Protein AF-A0A1M6I0B9-F1 (afdb_monomer_lite)

Structure (mmCIF, N/CA/C/O backbone):
data_AF-A0A1M6I0B9-F1
#
_entry.id   AF-A0A1M6I0B9-F1
#
loop_
_atom_site.group_PDB
_atom_site.id
_atom_site.type_symbol
_atom_site.label_atom_id
_atom_site.label_alt_id
_atom_site.label_comp_id
_atom_site.label_asym_id
_atom_site.label_entity_id
_atom_site.label_seq_id
_atom_site.pdbx_PDB_ins_code
_atom_site.Cartn_x
_atom_site.Cartn_y
_atom_site.Cartn_z
_atom_site.occupancy
_atom_site.B_iso_or_equiv
_atom_site.auth_seq_id
_atom_site.auth_comp_id
_atom_site.auth_asym_id
_atom_site.auth_atom_id
_atom_site.pdbx_PDB_model_num
ATOM 1 N N . MET A 1 1 ? -16.017 6.905 17.609 1.00 72.19 1 MET A N 1
ATOM 2 C CA . MET A 1 1 ? -16.648 6.851 16.267 1.00 72.19 1 MET A CA 1
ATOM 3 C C . MET A 1 1 ? -17.409 5.534 16.148 1.00 72.19 1 MET A C 1
ATOM 5 O O . MET A 1 1 ? -17.186 4.647 16.949 1.00 72.19 1 MET A O 1
ATOM 9 N N . LYS A 1 2 ? -18.329 5.360 15.192 1.00 88.56 2 LYS A N 1
ATOM 10 C CA . LYS A 1 2 ? -18.894 4.017 14.950 1.00 88.56 2 LYS A CA 1
ATOM 11 C C . LYS A 1 2 ? -17.816 3.148 14.287 1.00 88.56 2 LYS A C 1
ATOM 13 O O . LYS A 1 2 ? -17.145 3.653 13.388 1.00 88.56 2 LYS A O 1
ATOM 18 N N . LYS A 1 3 ? -17.691 1.863 14.651 1.00 87.88 3 LYS A N 1
ATOM 19 C CA . LYS A 1 3 ? -16.714 0.918 14.054 1.00 87.88 3 LYS A CA 1
ATOM 20 C C . LYS A 1 3 ? -16.732 0.955 12.514 1.00 87.88 3 LYS A C 1
ATOM 22 O O . LYS A 1 3 ? -15.687 1.029 11.881 1.00 87.88 3 LYS A O 1
ATOM 27 N N . ARG A 1 4 ? -17.927 1.073 11.916 1.00 90.44 4 ARG A N 1
ATOM 28 C CA . ARG A 1 4 ? -18.126 1.252 10.464 1.00 90.44 4 ARG A CA 1
ATOM 29 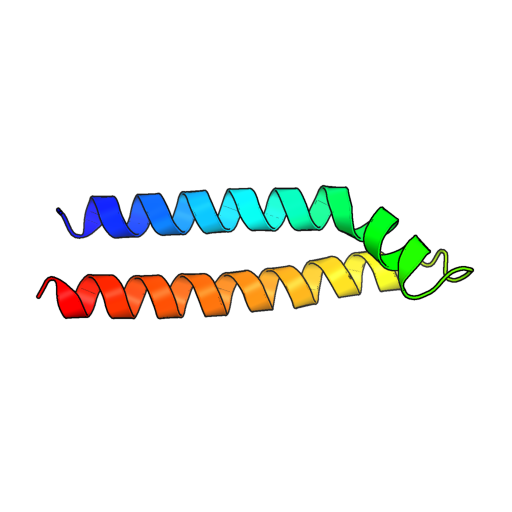C C . ARG A 1 4 ? -17.395 2.469 9.874 1.00 90.44 4 ARG A C 1
ATOM 31 O O . ARG A 1 4 ? -16.862 2.370 8.777 1.00 90.44 4 ARG A O 1
ATOM 38 N N . LYS A 1 5 ? -17.346 3.606 10.581 1.00 93.31 5 LYS A N 1
ATOM 39 C CA . LYS A 1 5 ? -16.623 4.806 10.116 1.00 93.31 5 LYS A CA 1
ATOM 40 C C . LYS A 1 5 ? -15.109 4.584 10.104 1.00 93.31 5 LYS A C 1
ATOM 42 O O . LYS A 1 5 ? -14.462 5.021 9.165 1.00 93.31 5 LYS A O 1
ATOM 47 N N . ILE A 1 6 ? -14.560 3.883 11.101 1.00 93.25 6 ILE A N 1
ATOM 48 C CA . ILE A 1 6 ? -13.124 3.554 11.146 1.00 93.25 6 ILE A CA 1
ATOM 49 C C . ILE A 1 6 ? -12.739 2.722 9.925 1.00 93.25 6 ILE A C 1
ATOM 51 O O . ILE A 1 6 ? -11.765 3.049 9.252 1.00 93.25 6 ILE A O 1
ATOM 55 N N . ILE A 1 7 ? -13.523 1.681 9.634 1.00 94.50 7 ILE A N 1
ATOM 56 C CA . ILE A 1 7 ? -13.277 0.785 8.500 1.00 94.50 7 ILE A CA 1
ATOM 57 C C . ILE A 1 7 ? -13.304 1.569 7.184 1.00 94.50 7 ILE A C 1
ATOM 59 O O . ILE A 1 7 ? -12.378 1.446 6.392 1.00 94.50 7 ILE A O 1
ATOM 63 N N . LEU A 1 8 ? -14.312 2.427 6.979 1.00 95.69 8 LEU A N 1
ATOM 64 C CA . LEU A 1 8 ? -14.408 3.254 5.771 1.00 95.69 8 LEU A CA 1
ATOM 65 C C . LEU A 1 8 ? -13.200 4.182 5.601 1.00 95.69 8 LEU A C 1
ATOM 67 O O . LEU A 1 8 ? -12.656 4.259 4.509 1.00 95.69 8 LEU A O 1
ATOM 71 N N . ILE A 1 9 ? -12.744 4.838 6.672 1.00 96.06 9 ILE A N 1
ATOM 72 C CA . ILE A 1 9 ? -11.570 5.722 6.611 1.00 96.06 9 ILE A CA 1
ATOM 73 C C . ILE A 1 9 ? -10.311 4.939 6.217 1.00 96.06 9 ILE A C 1
ATOM 75 O O . ILE A 1 9 ? -9.561 5.393 5.359 1.00 96.06 9 ILE A O 1
ATOM 79 N N . HIS A 1 10 ? -10.087 3.761 6.808 1.00 95.69 10 HIS A N 1
ATOM 80 C CA . HIS A 1 10 ? -8.913 2.940 6.493 1.00 95.69 10 HIS A CA 1
ATOM 81 C C . HIS A 1 10 ? -8.973 2.374 5.073 1.00 95.69 10 HIS A C 1
ATOM 83 O O . HIS A 1 10 ? -7.947 2.327 4.402 1.00 95.69 10 HIS A O 1
ATOM 89 N N . LEU A 1 11 ? -10.164 2.005 4.595 1.00 95.50 11 LEU A N 1
ATOM 90 C CA . LEU A 1 11 ? -10.363 1.559 3.220 1.00 95.50 11 LEU A CA 1
ATOM 91 C C . LEU A 1 11 ? -10.083 2.688 2.222 1.00 95.50 11 LEU A C 1
ATOM 93 O O . LEU A 1 11 ? -9.339 2.487 1.266 1.00 95.50 11 LEU A O 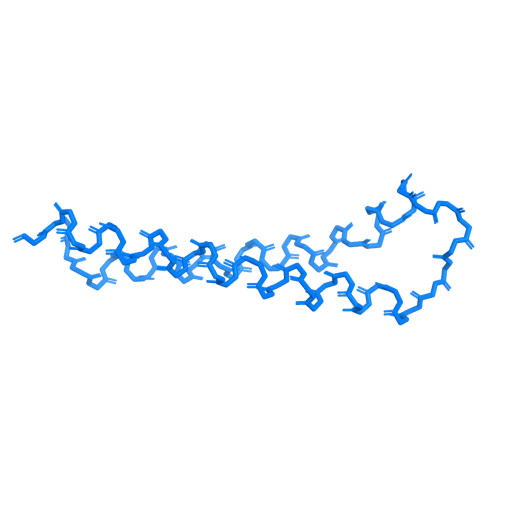1
ATOM 97 N N . THR A 1 12 ? -10.625 3.885 2.457 1.00 97.12 12 THR A N 1
ATOM 98 C CA . THR A 1 12 ? -10.335 5.052 1.615 1.00 97.12 12 THR A CA 1
ATOM 99 C C . THR A 1 12 ? -8.843 5.373 1.629 1.00 97.12 12 THR A C 1
ATOM 101 O O . THR A 1 12 ? -8.265 5.611 0.575 1.00 97.12 12 THR A O 1
ATOM 104 N N . LEU A 1 13 ? -8.193 5.319 2.797 1.00 97.00 13 LEU A N 1
ATOM 105 C CA . LEU A 1 13 ? -6.751 5.534 2.915 1.00 97.00 13 LEU A CA 1
ATOM 106 C C . LEU A 1 13 ? -5.947 4.492 2.124 1.00 97.00 13 LEU A C 1
ATOM 108 O O . LEU A 1 13 ? -5.011 4.862 1.421 1.00 97.00 13 LEU A O 1
ATOM 112 N N . PHE A 1 14 ? -6.327 3.214 2.202 1.00 96.50 14 PHE A N 1
ATOM 113 C CA . PHE A 1 14 ? -5.711 2.138 1.427 1.00 96.50 14 PHE A CA 1
ATOM 114 C C . PHE A 1 14 ? -5.804 2.402 -0.082 1.00 96.50 14 PHE A C 1
ATOM 116 O O . PHE A 1 14 ? -4.793 2.331 -0.783 1.00 96.50 14 PHE A O 1
ATOM 123 N N . ILE A 1 15 ? -6.993 2.764 -0.573 1.00 97.12 15 ILE A N 1
ATOM 124 C CA . ILE A 1 15 ? -7.223 3.064 -1.993 1.00 97.12 15 ILE A CA 1
ATOM 125 C C . ILE A 1 15 ? -6.376 4.265 -2.429 1.00 97.12 15 ILE A C 1
ATOM 127 O O . ILE A 1 15 ? -5.672 4.182 -3.434 1.00 97.12 15 ILE A O 1
ATOM 131 N N . THR A 1 16 ? -6.389 5.354 -1.656 1.00 97.88 16 THR A N 1
ATOM 132 C CA . THR A 1 16 ? -5.616 6.564 -1.966 1.00 97.88 16 THR A CA 1
ATOM 133 C C . THR A 1 16 ? -4.117 6.281 -2.005 1.00 97.88 16 THR A C 1
ATOM 135 O O . THR A 1 16 ? -3.452 6.667 -2.963 1.00 97.88 16 THR A O 1
ATOM 138 N N . LEU A 1 17 ? -3.572 5.579 -1.007 1.00 97.12 17 LEU A N 1
ATOM 139 C CA . LEU A 1 17 ? -2.145 5.243 -0.967 1.00 97.12 17 LEU A CA 1
ATOM 140 C C . LEU A 1 17 ? -1.740 4.315 -2.117 1.00 97.12 17 LEU A C 1
ATOM 142 O O . LEU A 1 17 ? -0.678 4.502 -2.705 1.00 97.12 17 LEU A O 1
ATOM 146 N N . THR A 1 18 ? -2.593 3.357 -2.474 1.00 96.62 18 THR A N 1
ATOM 147 C CA . THR A 1 18 ? -2.340 2.451 -3.603 1.00 96.62 18 THR A CA 1
ATOM 148 C C . THR A 1 18 ? -2.355 3.203 -4.934 1.00 96.62 18 THR A C 1
ATOM 150 O O . THR A 1 18 ? -1.484 2.979 -5.772 1.00 96.62 18 THR A O 1
ATOM 153 N N . ALA A 1 19 ? -3.287 4.142 -5.122 1.00 97.38 19 ALA A N 1
ATOM 154 C CA . ALA A 1 19 ? -3.310 5.000 -6.305 1.00 97.38 19 ALA A CA 1
ATOM 155 C C . ALA A 1 19 ? -2.048 5.874 -6.387 1.00 97.38 19 ALA A C 1
ATOM 157 O O . ALA A 1 19 ? -1.416 5.947 -7.439 1.00 97.38 19 ALA A O 1
ATOM 158 N N . VAL A 1 20 ? -1.633 6.482 -5.270 1.00 97.69 20 VAL A N 1
ATOM 159 C CA . VAL A 1 20 ? -0.383 7.256 -5.203 1.00 97.69 20 VAL A CA 1
ATOM 160 C C . VAL A 1 20 ? 0.815 6.385 -5.565 1.00 97.69 20 VAL A C 1
ATOM 162 O O . VAL A 1 20 ? 1.635 6.806 -6.378 1.00 97.69 20 VAL A O 1
ATOM 165 N N . LEU A 1 21 ? 0.914 5.170 -5.017 1.00 96.19 21 LEU A N 1
ATOM 166 C CA . LEU A 1 21 ? 1.980 4.228 -5.359 1.00 96.19 21 LEU A CA 1
ATOM 167 C C . LEU A 1 21 ? 1.984 3.927 -6.859 1.00 96.19 21 LEU A C 1
ATOM 169 O O . LEU A 1 21 ? 3.032 4.012 -7.482 1.00 96.19 21 LEU A O 1
ATOM 173 N N . PHE A 1 22 ? 0.826 3.638 -7.449 1.00 95.31 22 PHE A N 1
ATOM 174 C CA . PHE A 1 22 ? 0.715 3.316 -8.869 1.00 95.31 22 PHE A CA 1
ATOM 175 C C . PHE A 1 22 ? 1.245 4.443 -9.768 1.00 95.31 22 PHE A C 1
ATOM 177 O O . PHE A 1 22 ? 2.081 4.200 -10.637 1.00 95.31 22 PHE A O 1
ATOM 184 N N . PHE A 1 23 ? 0.815 5.686 -9.524 1.00 95.38 23 PHE A N 1
ATOM 185 C CA . PHE A 1 23 ? 1.252 6.840 -10.319 1.00 95.38 23 PHE A CA 1
ATOM 186 C C . PHE A 1 23 ? 2.691 7.278 -10.024 1.00 95.38 23 PHE A C 1
ATOM 188 O O . PHE A 1 23 ? 3.356 7.828 -10.899 1.00 95.38 23 PHE A O 1
ATOM 195 N N . SER A 1 24 ? 3.188 7.053 -8.806 1.00 95.25 24 SER A N 1
ATOM 196 C CA . SER A 1 24 ? 4.549 7.451 -8.420 1.00 95.25 24 SE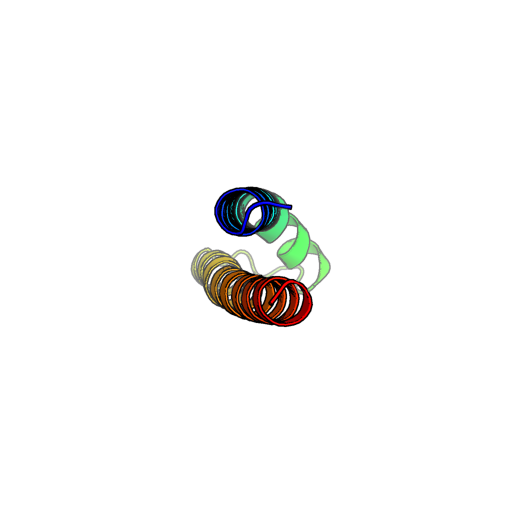R A CA 1
ATOM 197 C C . SER A 1 24 ? 5.602 6.367 -8.651 1.00 95.25 24 SER A C 1
ATOM 199 O O . SER A 1 24 ? 6.783 6.703 -8.690 1.00 95.25 24 SER A O 1
ATOM 201 N N . ALA A 1 25 ? 5.215 5.102 -8.843 1.00 93.69 25 ALA A N 1
ATOM 202 C CA . ALA A 1 25 ? 6.137 3.968 -8.918 1.00 93.69 25 ALA A CA 1
ATOM 203 C C . ALA A 1 25 ? 7.188 4.120 -10.024 1.00 93.69 25 ALA A C 1
ATOM 205 O O . ALA A 1 25 ? 8.359 3.830 -9.795 1.00 93.69 25 ALA A O 1
ATOM 206 N N . GLU A 1 26 ? 6.803 4.612 -11.203 1.00 91.25 26 GLU A N 1
ATOM 207 C CA . GLU A 1 26 ? 7.756 4.809 -12.302 1.00 91.25 26 GLU A CA 1
ATOM 208 C C . GLU A 1 26 ? 8.782 5.898 -11.959 1.00 91.25 26 GLU A C 1
ATOM 210 O O . GLU A 1 26 ? 9.987 5.697 -12.108 1.00 91.25 26 GLU A O 1
ATOM 215 N N . SER A 1 27 ? 8.320 7.036 -11.437 1.00 91.75 27 SER A N 1
ATOM 216 C CA . SER A 1 27 ? 9.194 8.124 -10.987 1.00 91.75 27 SER A CA 1
ATOM 217 C C . SER A 1 27 ? 10.119 7.677 -9.856 1.00 91.75 27 SER A C 1
ATOM 219 O O . SER A 1 27 ? 11.300 8.019 -9.855 1.00 91.75 27 SER A O 1
ATOM 221 N N . LEU A 1 28 ? 9.607 6.876 -8.918 1.00 91.31 28 LEU A N 1
ATOM 222 C CA . LEU A 1 28 ? 10.384 6.327 -7.811 1.00 91.31 28 LEU A CA 1
ATOM 223 C C . LEU A 1 28 ? 11.515 5.426 -8.328 1.00 91.31 28 LEU A C 1
ATOM 225 O O . LEU A 1 28 ? 12.654 5.549 -7.884 1.00 91.31 28 LEU A O 1
ATOM 229 N N . LEU A 1 29 ? 11.223 4.565 -9.307 1.00 91.44 29 LEU A N 1
ATOM 230 C CA . LEU A 1 29 ? 12.220 3.692 -9.927 1.00 91.44 29 LEU A CA 1
ATOM 231 C C . LEU A 1 29 ? 13.268 4.469 -10.717 1.00 91.44 29 LEU A C 1
ATOM 233 O O . LEU A 1 29 ? 14.448 4.150 -10.611 1.00 91.44 29 LEU A O 1
ATOM 237 N N . LYS A 1 30 ? 12.880 5.524 -11.440 1.00 90.12 30 LYS A N 1
ATOM 238 C CA . LYS A 1 30 ? 13.843 6.389 -12.145 1.00 90.12 30 LYS A CA 1
ATOM 239 C C . LYS A 1 30 ? 14.850 7.041 -11.197 1.00 90.12 30 LYS A C 1
ATOM 241 O O . LYS A 1 30 ? 15.991 7.257 -11.592 1.00 90.12 30 LYS A O 1
ATOM 246 N N . ILE A 1 31 ? 14.438 7.342 -9.965 1.00 89.50 31 ILE A N 1
ATOM 247 C CA . ILE A 1 31 ? 15.303 7.942 -8.942 1.00 89.50 31 ILE A CA 1
ATOM 248 C C . ILE A 1 31 ? 16.170 6.880 -8.252 1.00 89.50 31 ILE A C 1
ATOM 250 O O . ILE A 1 31 ? 17.359 7.107 -8.044 1.00 89.50 31 ILE A O 1
ATOM 254 N N . LEU A 1 32 ? 15.590 5.735 -7.880 1.00 87.19 32 LEU A N 1
ATOM 255 C CA . LEU A 1 32 ? 16.271 4.708 -7.078 1.00 87.19 32 LEU A CA 1
ATOM 256 C C . LEU A 1 32 ? 17.138 3.752 -7.909 1.00 87.19 32 LEU A C 1
ATOM 258 O O . LEU A 1 32 ? 18.141 3.246 -7.412 1.00 87.19 32 LEU A O 1
ATOM 262 N N . ALA A 1 33 ? 16.750 3.496 -9.156 1.00 84.69 33 ALA A N 1
ATOM 263 C CA . ALA A 1 33 ? 17.419 2.587 -10.081 1.00 84.69 33 ALA A CA 1
ATOM 264 C C . ALA A 1 33 ? 17.453 3.190 -11.504 1.00 84.69 33 ALA A C 1
ATOM 266 O O . ALA A 1 33 ? 16.852 2.641 -12.436 1.00 84.69 33 ALA A O 1
ATOM 267 N N . PRO A 1 34 ? 18.136 4.338 -11.696 1.00 80.31 34 PRO A N 1
ATOM 268 C CA . PRO A 1 34 ? 18.228 4.985 -13.000 1.00 80.31 34 PRO A CA 1
ATOM 269 C C . PRO A 1 34 ? 18.833 4.028 -14.037 1.00 80.31 34 PRO A C 1
ATOM 271 O O . PRO A 1 34 ? 19.881 3.429 -13.813 1.00 80.31 34 PRO A O 1
ATOM 274 N N . GLY A 1 35 ? 18.158 3.881 -15.179 1.00 76.88 35 GLY A N 1
ATOM 275 C CA . GLY A 1 35 ? 18.570 2.989 -16.272 1.00 76.88 35 GLY A CA 1
ATOM 276 C C . GLY A 1 35 ? 17.834 1.646 -16.322 1.00 76.88 35 GLY A C 1
ATOM 277 O O . GLY A 1 35 ? 17.809 1.024 -17.382 1.00 76.88 35 GLY A O 1
ATOM 278 N N . PHE A 1 36 ? 17.151 1.236 -15.250 1.00 74.19 36 PHE A N 1
ATOM 279 C CA . PHE A 1 36 ? 16.292 0.049 -15.258 1.00 74.19 36 PHE A CA 1
ATOM 280 C C . PHE A 1 36 ? 14.856 0.417 -15.669 1.00 74.19 36 PHE A C 1
ATOM 282 O O . PHE A 1 36 ? 13.980 0.630 -14.831 1.00 74.19 36 PHE A O 1
ATOM 289 N N . HIS A 1 37 ? 14.604 0.493 -16.979 1.00 67.12 37 HIS A N 1
ATOM 290 C CA . HIS A 1 37 ? 13.247 0.601 -17.533 1.00 67.12 37 HIS A CA 1
ATOM 291 C C . HIS A 1 37 ? 12.665 -0.791 -17.778 1.00 67.12 37 HIS A C 1
ATOM 293 O O . HIS A 1 37 ? 12.537 -1.235 -18.916 1.00 67.12 37 HIS A O 1
ATOM 299 N N . ASP A 1 38 ? 12.335 -1.484 -16.690 1.00 84.06 38 ASP A N 1
ATOM 300 C CA . ASP A 1 38 ? 11.711 -2.800 -16.757 1.00 84.06 38 ASP A CA 1
ATOM 301 C C . ASP A 1 38 ? 10.293 -2.751 -16.176 1.00 84.06 38 ASP A C 1
ATOM 303 O O . ASP A 1 38 ? 10.078 -2.440 -14.999 1.00 84.06 38 ASP A O 1
ATOM 307 N N . VAL A 1 39 ? 9.313 -3.077 -17.020 1.00 88.19 39 VAL A N 1
ATOM 308 C CA . VAL A 1 39 ? 7.894 -3.162 -16.653 1.00 88.19 39 VAL A CA 1
ATOM 309 C C . VAL A 1 39 ? 7.682 -4.188 -15.535 1.00 88.19 39 VAL A C 1
ATOM 311 O O . VAL A 1 39 ? 6.831 -3.980 -14.669 1.00 88.19 39 VAL A O 1
ATOM 314 N N . VAL A 1 40 ? 8.487 -5.255 -15.493 1.00 91.31 40 VAL A N 1
ATOM 315 C CA . VAL A 1 40 ? 8.466 -6.270 -14.431 1.00 91.31 40 VAL A CA 1
ATOM 316 C C . VAL A 1 40 ? 8.873 -5.662 -13.093 1.00 91.31 40 VAL A C 1
ATOM 318 O O . VAL A 1 40 ? 8.245 -5.950 -12.073 1.00 91.31 40 VAL A O 1
ATOM 321 N N . MET A 1 41 ? 9.877 -4.783 -13.076 1.00 90.75 41 MET A N 1
ATOM 322 C CA . MET A 1 41 ? 10.316 -4.109 -11.852 1.00 90.75 41 MET A CA 1
ATOM 323 C C . MET A 1 41 ? 9.272 -3.094 -11.367 1.00 90.75 41 MET A C 1
ATOM 325 O O . MET A 1 41 ? 8.995 -3.026 -10.169 1.00 90.75 41 MET A O 1
ATOM 329 N N . TRP A 1 42 ? 8.635 -2.366 -12.288 1.00 92.62 42 TRP A N 1
ATOM 330 C CA . TRP A 1 42 ? 7.517 -1.466 -11.981 1.00 92.62 42 TRP A CA 1
ATOM 331 C C . TRP A 1 42 ? 6.315 -2.209 -11.387 1.00 92.62 42 TRP A C 1
ATOM 333 O O . TRP A 1 42 ? 5.835 -1.843 -10.311 1.00 92.62 42 TRP A O 1
ATOM 343 N N . LEU A 1 43 ? 5.897 -3.311 -12.014 1.00 94.00 43 LEU A N 1
ATOM 344 C CA . LEU A 1 43 ? 4.848 -4.193 -11.492 1.00 94.00 43 LEU A CA 1
ATOM 345 C C . LEU A 1 43 ? 5.217 -4.777 -10.127 1.00 94.00 43 LEU A C 1
ATOM 347 O O . LEU A 1 43 ? 4.382 -4.790 -9.226 1.00 94.00 43 LEU A O 1
ATOM 351 N N . SER A 1 44 ? 6.464 -5.221 -9.954 1.00 94.19 44 SER A N 1
ATOM 352 C CA . SER A 1 44 ? 6.944 -5.777 -8.685 1.00 94.19 44 SER A CA 1
ATOM 353 C C . SER A 1 44 ? 6.883 -4.739 -7.567 1.00 94.19 44 SER A C 1
ATOM 355 O O . SER A 1 44 ? 6.360 -5.032 -6.492 1.00 94.19 44 SER A O 1
ATOM 357 N N . LEU A 1 45 ? 7.345 -3.509 -7.818 1.00 94.25 45 LEU A N 1
ATOM 358 C CA . LEU A 1 45 ? 7.290 -2.423 -6.838 1.00 94.25 45 LEU A CA 1
ATOM 359 C C . LEU A 1 45 ? 5.848 -2.106 -6.430 1.00 94.25 45 LEU A C 1
ATOM 361 O O . LEU A 1 45 ? 5.558 -1.991 -5.238 1.00 94.25 45 LEU A O 1
ATOM 365 N N . ILE A 1 46 ? 4.942 -1.996 -7.404 1.00 96.06 46 ILE A N 1
ATOM 366 C CA . ILE A 1 46 ? 3.522 -1.752 -7.132 1.00 96.06 46 ILE A CA 1
ATOM 367 C C . ILE A 1 46 ? 2.931 -2.903 -6.322 1.00 96.06 46 ILE A C 1
ATOM 369 O O . ILE A 1 46 ? 2.232 -2.658 -5.343 1.00 96.06 46 ILE A O 1
ATOM 373 N N . PHE A 1 47 ? 3.223 -4.148 -6.693 1.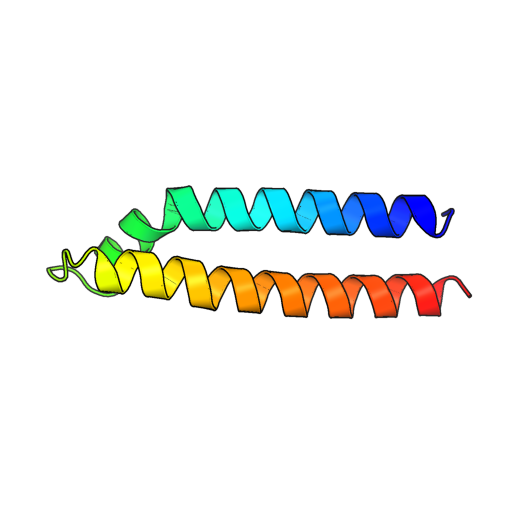00 96.44 47 PHE A N 1
ATOM 374 C CA . PHE A 1 47 ? 2.670 -5.325 -6.035 1.00 96.44 47 PHE A CA 1
ATOM 375 C C . PHE A 1 47 ? 3.140 -5.446 -4.580 1.00 96.44 47 PHE A C 1
ATOM 377 O O . PHE A 1 47 ? 2.317 -5.503 -3.663 1.00 96.44 47 PHE A O 1
ATOM 384 N N . PHE A 1 48 ? 4.454 -5.411 -4.343 1.00 96.62 48 PHE A N 1
ATOM 385 C CA . PHE A 1 48 ? 5.008 -5.475 -2.989 1.00 96.62 48 PHE A CA 1
ATOM 386 C C . PHE A 1 48 ? 4.619 -4.252 -2.152 1.00 96.62 48 PHE A C 1
ATOM 388 O O . PHE A 1 48 ? 4.274 -4.396 -0.977 1.00 96.62 48 PHE A O 1
ATOM 395 N N . GLY A 1 49 ? 4.608 -3.060 -2.752 1.00 96.06 49 GLY A N 1
ATOM 396 C CA . GLY A 1 49 ? 4.166 -1.845 -2.076 1.00 96.06 49 GLY A CA 1
ATOM 397 C C . GLY A 1 49 ? 2.685 -1.899 -1.693 1.00 96.06 49 GLY A C 1
ATOM 398 O O . GLY A 1 49 ? 2.344 -1.573 -0.557 1.00 96.06 49 GLY A O 1
ATOM 399 N N . ALA A 1 50 ? 1.806 -2.387 -2.573 1.00 97.00 50 ALA A N 1
ATOM 400 C CA . ALA A 1 50 ? 0.381 -2.548 -2.283 1.00 97.00 50 ALA A CA 1
ATOM 401 C C . ALA A 1 50 ? 0.136 -3.557 -1.151 1.00 97.00 50 ALA A C 1
ATOM 403 O O . ALA A 1 50 ? -0.670 -3.284 -0.259 1.00 97.00 50 ALA A O 1
ATOM 404 N N . ILE A 1 51 ? 0.866 -4.680 -1.128 1.00 97.62 51 ILE A N 1
ATOM 405 C CA . ILE A 1 51 ? 0.823 -5.641 -0.012 1.00 97.62 51 ILE A CA 1
ATOM 406 C C . ILE A 1 51 ? 1.256 -4.965 1.295 1.00 97.62 51 ILE A C 1
ATOM 408 O O . ILE A 1 51 ? 0.573 -5.098 2.313 1.00 97.62 51 ILE A O 1
ATOM 412 N N . GLY A 1 52 ? 2.350 -4.200 1.272 1.00 97.25 52 GLY A N 1
ATOM 413 C CA . GLY A 1 52 ? 2.820 -3.448 2.437 1.00 97.25 52 GLY A CA 1
ATOM 414 C C . GLY A 1 52 ? 1.776 -2.458 2.960 1.00 97.25 52 GLY A C 1
ATOM 415 O O . GLY A 1 52 ? 1.471 -2.449 4.156 1.00 97.25 52 GLY A O 1
ATOM 416 N N . ILE A 1 53 ? 1.168 -1.673 2.066 1.00 97.50 53 ILE A N 1
ATOM 417 C CA . ILE A 1 53 ? 0.095 -0.725 2.403 1.00 97.50 53 ILE A CA 1
ATOM 418 C C . ILE A 1 53 ? -1.117 -1.473 2.978 1.00 97.50 53 ILE A C 1
ATOM 420 O O . ILE A 1 53 ? -1.688 -1.029 3.976 1.00 97.50 53 ILE A O 1
ATOM 424 N N . LEU A 1 54 ? -1.502 -2.620 2.412 1.00 96.44 54 LEU A N 1
ATOM 425 C CA . LEU A 1 54 ? -2.623 -3.425 2.906 1.00 96.44 54 LEU A CA 1
ATOM 426 C C . LEU A 1 54 ? -2.383 -3.909 4.341 1.00 96.44 54 LEU A C 1
ATOM 428 O O . LEU A 1 54 ? -3.256 -3.767 5.198 1.00 96.44 54 LEU A O 1
ATOM 432 N N . ILE A 1 55 ? -1.193 -4.441 4.623 1.00 97.69 55 ILE A N 1
ATOM 433 C CA . ILE A 1 55 ? -0.831 -4.925 5.961 1.00 97.69 55 ILE A CA 1
ATOM 434 C C . ILE A 1 55 ? -0.832 -3.762 6.962 1.00 97.69 55 ILE A C 1
ATOM 436 O O . ILE A 1 55 ? -1.480 -3.850 8.006 1.00 97.69 55 ILE A O 1
ATOM 440 N N . LEU A 1 56 ? -0.173 -2.648 6.629 1.00 97.06 56 LEU A N 1
ATOM 441 C CA . LEU A 1 56 ? -0.106 -1.457 7.485 1.00 97.06 56 LEU A CA 1
ATOM 442 C C . LEU A 1 56 ? -1.495 -0.887 7.792 1.00 97.06 56 LEU A C 1
ATOM 444 O O . LEU A 1 56 ? -1.824 -0.616 8.951 1.00 97.06 56 LEU A O 1
ATOM 448 N N . THR A 1 57 ? -2.332 -0.733 6.766 1.00 96.69 57 THR A N 1
ATOM 449 C CA . THR A 1 57 ? -3.697 -0.210 6.924 1.00 96.69 57 THR A CA 1
ATOM 450 C C . THR A 1 57 ? -4.584 -1.167 7.716 1.00 96.69 57 THR A C 1
ATOM 452 O O . THR A 1 57 ? -5.364 -0.709 8.554 1.00 96.69 57 THR A O 1
ATOM 455 N N . THR A 1 58 ? -4.417 -2.481 7.545 1.00 96.25 58 THR A N 1
ATOM 456 C CA . THR A 1 58 ? -5.131 -3.504 8.326 1.00 96.25 58 THR A CA 1
ATOM 457 C C . THR A 1 58 ? -4.739 -3.461 9.800 1.00 96.25 58 THR A C 1
ATOM 459 O O . THR A 1 58 ? -5.617 -3.392 10.662 1.00 96.25 58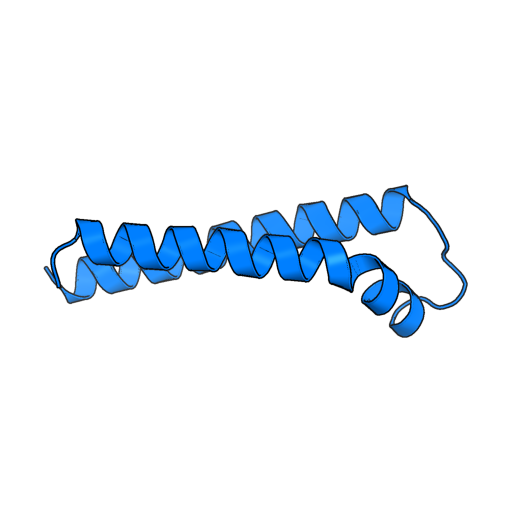 THR A O 1
ATOM 462 N N . ILE A 1 59 ? -3.437 -3.442 10.110 1.00 97.31 59 ILE A N 1
ATOM 463 C CA . ILE A 1 59 ? -2.936 -3.351 11.491 1.00 97.31 59 ILE A CA 1
ATOM 464 C C . ILE A 1 59 ? -3.464 -2.078 12.159 1.00 97.31 59 ILE A C 1
ATOM 466 O O . ILE A 1 59 ? -4.030 -2.142 13.253 1.00 97.31 59 ILE A O 1
ATOM 470 N N . SER A 1 60 ? -3.344 -0.935 11.478 1.00 95.44 60 SER A N 1
ATOM 471 C CA . SER A 1 60 ? -3.850 0.348 11.973 1.00 95.44 60 SER A CA 1
ATOM 472 C C . SER A 1 60 ? -5.358 0.294 12.255 1.00 95.44 60 SER A C 1
ATOM 474 O O . SER A 1 60 ? -5.806 0.689 13.336 1.00 95.44 60 SER A O 1
ATOM 476 N N . CYS A 1 61 ? -6.134 -0.309 11.347 1.00 95.50 61 CYS A N 1
ATOM 477 C CA . CYS A 1 61 ? -7.577 -0.470 11.504 1.00 95.50 61 CYS A CA 1
ATOM 478 C C . CYS A 1 61 ? -7.926 -1.303 12.745 1.00 95.50 61 CYS A C 1
ATOM 480 O O . CYS A 1 61 ? -8.755 -0.887 13.561 1.00 95.50 61 CYS A O 1
ATOM 482 N N . VAL A 1 62 ? -7.262 -2.450 12.928 1.00 95.25 62 VAL A N 1
ATOM 483 C CA . VAL A 1 62 ? -7.483 -3.345 14.075 1.00 95.25 62 VAL A CA 1
ATOM 484 C C . VAL A 1 62 ? -7.148 -2.646 15.392 1.00 95.25 62 VAL A C 1
ATOM 486 O O . VAL A 1 62 ? -7.938 -2.727 16.337 1.00 95.25 62 VAL A O 1
ATOM 489 N N . ILE A 1 63 ? -6.025 -1.926 15.460 1.00 95.38 63 ILE A N 1
ATOM 490 C CA . ILE A 1 63 ? -5.632 -1.158 16.652 1.00 95.38 63 ILE A CA 1
ATOM 491 C C . ILE A 1 63 ? -6.702 -0.112 16.986 1.00 95.38 63 ILE A C 1
ATOM 493 O O . ILE A 1 63 ? -7.122 -0.003 18.140 1.00 95.38 63 ILE A O 1
ATOM 497 N N . PHE A 1 64 ? -7.191 0.626 1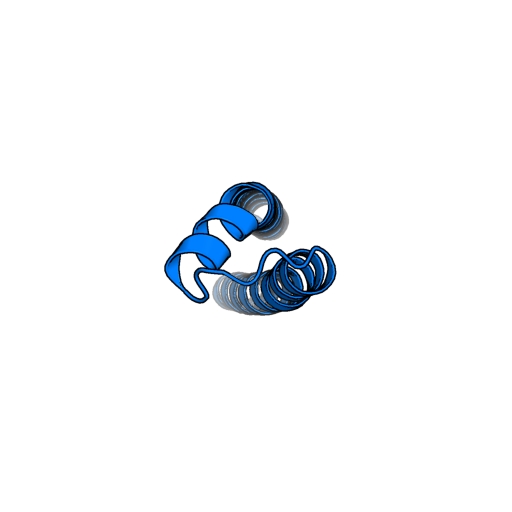5.986 1.00 93.56 64 PHE A N 1
ATOM 498 C CA . PHE A 1 64 ? -8.194 1.670 16.198 1.00 93.56 64 PHE A CA 1
ATOM 499 C C . PHE A 1 64 ? -9.550 1.113 16.640 1.00 93.56 64 PHE A C 1
ATOM 501 O O . PHE A 1 64 ? -10.215 1.715 17.485 1.00 93.56 64 PHE A O 1
ATOM 508 N N . ILE A 1 65 ? -9.959 -0.037 16.095 1.00 93.69 65 ILE A N 1
ATOM 509 C CA . ILE A 1 65 ? -11.179 -0.733 16.519 1.00 93.69 65 ILE A CA 1
ATOM 510 C C . ILE A 1 65 ? -11.042 -1.212 17.966 1.00 93.69 65 ILE A C 1
ATOM 512 O O . ILE A 1 65 ? -11.968 -0.997 18.748 1.00 93.69 65 ILE A O 1
ATOM 516 N N . LYS A 1 66 ? -9.906 -1.825 18.333 1.00 92.19 66 LYS A N 1
ATOM 517 C CA . LYS A 1 66 ? -9.656 -2.292 19.708 1.00 92.19 66 LYS A CA 1
ATOM 518 C C . LYS A 1 66 ? -9.622 -1.143 20.710 1.00 92.19 66 LYS A C 1
ATOM 520 O O . LYS A 1 66 ? -10.190 -1.274 21.781 1.00 92.19 66 LYS A O 1
ATOM 525 N N . ARG A 1 67 ? -9.018 -0.007 20.354 1.00 90.31 67 ARG A N 1
ATOM 526 C CA . ARG A 1 67 ? -8.945 1.184 21.218 1.00 90.31 67 ARG A CA 1
ATOM 527 C C . ARG A 1 67 ? -10.305 1.858 21.451 1.00 90.31 67 ARG A C 1
ATOM 529 O O . ARG A 1 67 ? -10.436 2.654 22.371 1.00 90.31 67 ARG A O 1
ATOM 536 N N . GLN A 1 68 ? -11.290 1.593 20.593 1.00 80.56 68 GLN A N 1
ATOM 537 C CA . GLN A 1 68 ? -12.665 2.084 20.738 1.00 80.56 68 GLN A CA 1
ATOM 538 C C . GLN A 1 68 ? -13.628 1.065 21.361 1.00 80.56 68 GLN A C 1
ATOM 540 O O . GLN A 1 68 ? -14.819 1.371 21.454 1.00 80.56 68 GLN A O 1
ATOM 545 N N . SER A 1 69 ? -13.144 -0.130 21.712 1.00 59.81 69 SER A N 1
ATOM 546 C CA . SER A 1 69 ? -13.909 -1.146 22.437 1.00 59.81 69 SER A CA 1
ATOM 547 C C . SER A 1 69 ? -13.713 -1.013 23.936 1.00 59.81 69 SER A C 1
ATOM 549 O O . SER A 1 69 ? -14.630 -1.508 24.622 1.00 59.81 69 SER A O 1
#

pLDDT: mean 91.97, std 7.44, range [59.81, 97.88]

Foldseek 3Di:
DPLVVLVVVLVVVLVVQLVVCLVCLVVVCCVPPNPPPDPVSSVVSSVVVSVVSVVVSVVVSVVVSVVVD

Secondary structure (DSSP, 8-state):
--HHHHHHHHHHHHHHHHHHHHHHHHHHHHHHSTT---HHHHHHHHHHHHHHHHHHHHHHHHHHHHHT-

Organism: NCBI:txid570521

Radius of gyration: 15.32 Å; chains: 1; bounding box: 38×14×40 Å

Sequence (69 aa):
MKKRKIILIHLTLFITLTAVLFFSAESLLKILAPGFHDVVMWLSLIFFGAIGILILTTISCVIFIKRQS